Protein AF-A0A922WX02-F1 (afdb_monomer_lite)

pLDDT: mean 96.06, std 3.64, range [66.0, 98.62]

Radius of gyration: 15.16 Å; chains: 1; bounding box: 42×39×29 Å

Structure (mmCIF, N/CA/C/O backbone):
data_AF-A0A922WX02-F1
#
_entry.id   AF-A0A922WX02-F1
#
loop_
_atom_site.group_PDB
_atom_site.id
_atom_site.type_symbol
_atom_site.label_atom_id
_atom_site.label_alt_id
_atom_site.label_comp_id
_atom_site.label_asym_id
_atom_site.label_entity_id
_atom_site.label_seq_id
_atom_site.pdbx_PDB_ins_code
_atom_site.Cartn_x
_atom_site.Cartn_y
_atom_site.Cartn_z
_atom_site.occupancy
_atom_site.B_iso_or_equiv
_atom_site.auth_seq_id
_atom_site.auth_comp_id
_atom_site.auth_asym_id
_atom_site.auth_atom_id
_atom_site.pdbx_PDB_model_num
ATOM 1 N N . ILE A 1 1 ? 2.368 5.336 -1.783 1.00 96.56 1 ILE A N 1
ATO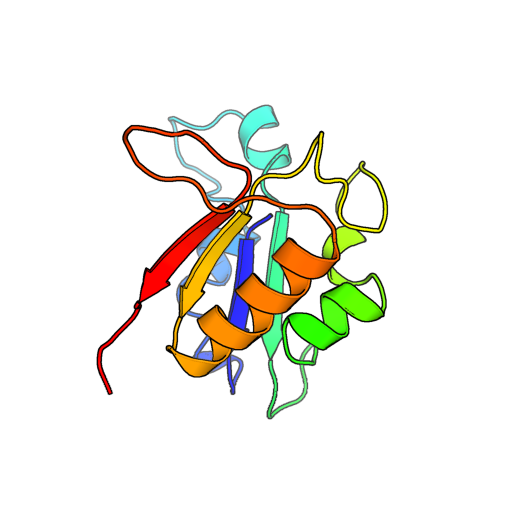M 2 C CA . ILE A 1 1 ? 0.972 4.934 -1.476 1.00 96.56 1 ILE A CA 1
ATOM 3 C C . ILE A 1 1 ? 1.025 3.920 -0.340 1.00 96.56 1 ILE A C 1
ATOM 5 O O . ILE A 1 1 ? 1.851 3.021 -0.411 1.00 96.56 1 ILE A O 1
ATOM 9 N N . VAL A 1 2 ? 0.198 4.067 0.696 1.00 97.81 2 VAL A N 1
ATOM 10 C CA . VAL A 1 2 ? 0.052 3.099 1.794 1.00 97.81 2 VAL A CA 1
ATOM 11 C C . VAL A 1 2 ? -1.326 2.466 1.685 1.00 97.81 2 VAL A C 1
ATOM 13 O O . VAL A 1 2 ? -2.330 3.170 1.768 1.00 97.81 2 VAL A O 1
ATOM 16 N N . VAL A 1 3 ? -1.377 1.151 1.499 1.00 98.19 3 VAL A N 1
ATOM 17 C CA . VAL A 1 3 ? -2.626 0.403 1.332 1.00 98.19 3 VAL A CA 1
ATOM 18 C C . VAL A 1 3 ? -2.818 -0.478 2.554 1.00 98.19 3 VAL A C 1
ATOM 20 O O . VAL A 1 3 ? -1.981 -1.331 2.835 1.00 98.19 3 VAL A O 1
ATOM 23 N N . HIS A 1 4 ? -3.910 -0.275 3.285 1.00 98.44 4 HIS A N 1
ATOM 24 C CA . HIS A 1 4 ? -4.181 -0.990 4.531 1.00 98.44 4 HIS A CA 1
ATOM 25 C C . HIS A 1 4 ? -5.513 -1.730 4.414 1.00 98.44 4 HIS A C 1
ATOM 27 O O . HIS A 1 4 ? -6.580 -1.121 4.469 1.00 98.44 4 HIS A O 1
ATOM 33 N N . SER A 1 5 ? -5.439 -3.044 4.188 1.00 98.31 5 SER A N 1
ATOM 34 C CA . SER A 1 5 ? -6.608 -3.904 3.986 1.00 98.31 5 SER A CA 1
ATOM 35 C C . SER A 1 5 ? -6.909 -4.729 5.228 1.00 98.31 5 SER A C 1
AT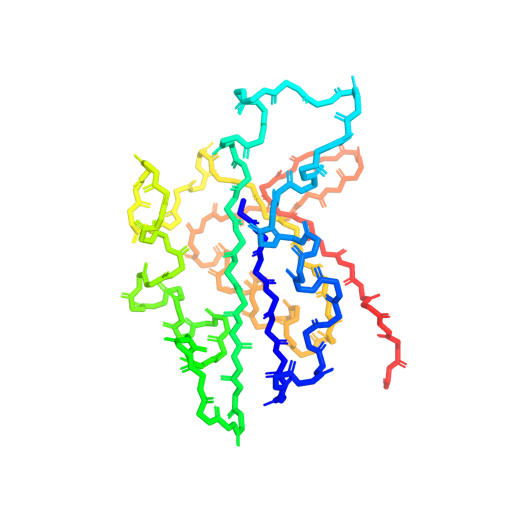OM 37 O O . SER A 1 5 ? -6.097 -5.555 5.639 1.00 98.31 5 SER A O 1
ATOM 39 N N . VAL A 1 6 ? -8.095 -4.522 5.796 1.00 98.56 6 VAL A N 1
ATOM 40 C CA . VAL A 1 6 ? -8.551 -5.185 7.024 1.00 98.56 6 VAL A CA 1
ATOM 41 C C . VAL A 1 6 ? -9.950 -5.785 6.852 1.00 98.56 6 VAL A C 1
ATOM 43 O O . VAL A 1 6 ? -10.584 -5.677 5.793 1.00 98.56 6 VAL A O 1
ATOM 46 N N . ARG A 1 7 ? -10.446 -6.491 7.869 1.00 98.44 7 ARG A N 1
ATOM 47 C CA . ARG A 1 7 ? -11.794 -7.072 7.848 1.00 98.44 7 ARG A CA 1
ATOM 48 C C . ARG A 1 7 ? -12.833 -6.036 8.225 1.00 98.44 7 ARG A C 1
ATOM 50 O O . ARG A 1 7 ? -13.810 -5.920 7.491 1.00 98.44 7 ARG A O 1
ATOM 57 N N . ASN A 1 8 ? -12.583 -5.287 9.294 1.00 98.44 8 ASN A N 1
ATOM 58 C CA . ASN A 1 8 ? -13.506 -4.314 9.870 1.00 98.44 8 ASN A CA 1
ATOM 59 C C . ASN A 1 8 ? -12.816 -2.946 10.048 1.00 98.44 8 ASN A C 1
ATOM 61 O O . ASN A 1 8 ? -11.614 -2.865 10.268 1.00 98.44 8 ASN A O 1
ATOM 65 N N . VAL A 1 9 ? -13.573 -1.859 9.985 1.00 98.31 9 VAL A N 1
ATOM 66 C CA . VAL A 1 9 ? -13.173 -0.460 10.181 1.00 98.31 9 VAL A CA 1
ATOM 67 C C . VAL A 1 9 ? -12.421 -0.261 11.495 1.00 98.31 9 VAL A C 1
ATOM 69 O O . VAL A 1 9 ? -11.454 0.496 11.516 1.00 98.31 9 VAL A O 1
ATOM 72 N N . ASN A 1 10 ? -12.810 -0.942 12.578 1.00 98.00 10 ASN A N 1
ATOM 73 C CA . ASN A 1 10 ? -12.121 -0.824 13.870 1.00 98.00 10 ASN A CA 1
ATOM 74 C C . ASN A 1 10 ? -10.704 -1.435 13.879 1.00 98.00 10 ASN A C 1
ATOM 76 O O . ASN A 1 10 ? -9.935 -1.158 14.794 1.00 98.00 10 ASN A O 1
ATOM 80 N N . GLU A 1 11 ? -10.342 -2.227 12.868 1.00 98.50 11 GLU A N 1
ATOM 81 C CA . GLU A 1 11 ? -8.996 -2.783 12.685 1.00 98.50 11 GLU A CA 1
ATOM 82 C C . GLU A 1 11 ? -8.078 -1.834 11.899 1.00 98.50 11 GLU A C 1
ATOM 84 O O . GLU A 1 11 ? -6.883 -2.101 11.784 1.00 98.50 11 GLU A O 1
ATOM 89 N N . LEU A 1 12 ? -8.596 -0.710 11.382 1.00 98.38 12 LEU A N 1
ATOM 90 C CA . LEU A 1 12 ? -7.792 0.346 10.760 1.00 98.38 12 LEU A CA 1
ATOM 91 C C . LEU A 1 12 ? -7.016 1.132 11.832 1.00 98.38 12 LEU A C 1
ATOM 93 O O . LEU A 1 12 ? -7.233 2.326 12.044 1.00 98.38 12 LEU A O 1
ATOM 97 N N . ALA A 1 13 ? -6.099 0.457 12.521 1.00 98.25 13 ALA A N 1
ATOM 98 C CA . ALA A 1 13 ? -5.191 1.083 13.468 1.00 98.25 13 ALA A CA 1
ATOM 99 C C . ALA A 1 13 ? -4.441 2.247 12.799 1.00 98.25 13 ALA A C 1
ATOM 101 O O . ALA A 1 13 ? -4.080 2.175 11.622 1.00 98.25 13 ALA A O 1
ATOM 102 N N . TYR A 1 14 ? -4.232 3.326 13.559 1.00 98.00 14 TYR A N 1
ATOM 103 C CA . TYR A 1 14 ? -3.591 4.565 13.098 1.00 98.00 14 TYR A CA 1
ATOM 104 C C . TYR A 1 14 ? -4.319 5.295 11.960 1.00 98.00 14 TYR A C 1
ATOM 106 O O . TYR A 1 14 ? -3.740 6.185 11.343 1.00 98.00 14 TYR A O 1
ATOM 114 N N . ARG A 1 15 ? -5.589 4.972 11.679 1.00 97.31 15 ARG A N 1
ATOM 115 C CA . ARG A 1 15 ? -6.339 5.602 10.584 1.00 97.31 15 ARG A CA 1
ATOM 116 C C . ARG A 1 15 ? -6.310 7.125 10.630 1.00 97.31 15 ARG A C 1
ATOM 118 O O . ARG A 1 15 ? -5.994 7.721 9.612 1.00 97.31 15 ARG A O 1
ATOM 125 N N . GLU A 1 16 ? -6.624 7.734 11.771 1.00 96.69 16 GLU A N 1
ATOM 126 C CA . GLU A 1 16 ? -6.665 9.198 11.902 1.00 96.69 16 GLU A CA 1
ATOM 127 C C . GLU A 1 16 ? -5.298 9.826 11.606 1.00 96.69 16 GLU A C 1
ATOM 129 O O . GLU A 1 16 ? -5.210 10.772 10.832 1.00 96.69 16 GLU A O 1
ATOM 134 N N . LEU A 1 17 ? -4.226 9.226 12.132 1.00 96.38 17 LEU A N 1
ATOM 135 C CA . LEU A 1 17 ? -2.842 9.648 11.907 1.00 96.38 17 LEU A CA 1
ATOM 136 C C . LEU A 1 17 ? -2.428 9.558 10.425 1.00 96.38 17 LEU A C 1
ATOM 138 O O . LEU A 1 17 ? -1.745 10.437 9.902 1.00 96.38 17 LEU A O 1
ATOM 142 N N . LEU A 1 18 ? -2.818 8.478 9.743 1.00 97.00 18 LEU A N 1
ATOM 143 C CA . LEU A 1 18 ? -2.480 8.252 8.336 1.00 97.00 18 LEU A CA 1
ATOM 144 C C . LEU A 1 18 ? -3.351 9.101 7.397 1.00 97.00 18 LEU A C 1
ATOM 146 O O . LEU A 1 18 ? -2.858 9.580 6.377 1.00 97.00 18 LEU A O 1
ATOM 150 N N . GLU A 1 19 ? -4.628 9.309 7.733 1.00 96.38 19 GLU A N 1
ATOM 151 C CA . GLU A 1 19 ? -5.542 10.188 6.990 1.00 96.38 19 GLU A CA 1
ATOM 152 C C . GLU A 1 19 ? -5.144 11.664 7.133 1.00 96.38 19 GLU A C 1
ATOM 154 O O . GLU A 1 19 ? -5.207 12.387 6.139 1.00 96.38 19 GLU A O 1
ATOM 159 N N . SER A 1 20 ? -4.657 12.092 8.306 1.00 95.38 20 SER A N 1
ATOM 160 C CA . SER A 1 20 ? -4.101 13.441 8.505 1.00 95.38 20 SER A CA 1
ATOM 161 C C . SER A 1 20 ? -2.721 13.627 7.872 1.00 95.38 20 SER A C 1
ATOM 163 O O . SER A 1 20 ? -2.203 14.738 7.838 1.00 95.38 20 SER A O 1
ATOM 165 N N . LYS A 1 21 ? -2.102 12.554 7.359 1.00 94.94 21 LYS A N 1
ATOM 166 C CA . LYS A 1 21 ? -0.747 12.584 6.787 1.00 94.94 21 LYS A CA 1
ATOM 167 C C . LYS A 1 21 ? 0.270 13.139 7.791 1.00 94.94 21 LYS A C 1
ATOM 169 O O . LYS A 1 21 ? 1.102 13.987 7.453 1.00 94.94 21 LYS A O 1
ATOM 174 N N . LEU A 1 22 ? 0.182 12.640 9.029 1.00 92.94 22 LEU A N 1
ATOM 175 C CA . LEU A 1 22 ? 1.060 12.990 10.151 1.00 92.94 22 LEU A CA 1
ATOM 176 C C . LEU A 1 22 ? 0.996 14.475 10.548 1.00 92.94 22 LEU A C 1
ATOM 178 O O . LEU A 1 22 ? 1.991 15.006 11.045 1.00 92.94 22 LEU A O 1
ATOM 182 N N . GLU A 1 23 ? -0.111 15.169 10.254 1.00 92.69 23 GLU A N 1
ATOM 183 C CA . GLU A 1 23 ? -0.278 16.611 10.495 1.00 92.69 23 GLU A CA 1
ATOM 184 C C . GLU A 1 23 ? 0.257 17.036 11.873 1.00 92.69 23 GLU A C 1
ATOM 186 O O . GLU A 1 23 ? 0.011 16.377 12.883 1.00 92.69 23 GLU A O 1
ATOM 191 N N . GLY A 1 24 ? 1.018 18.133 11.904 1.00 89.81 24 GLY A N 1
ATOM 192 C CA . GLY A 1 24 ? 1.638 18.653 13.124 1.00 89.81 24 GLY A CA 1
ATOM 193 C C . GLY A 1 24 ? 3.036 18.106 13.436 1.00 89.81 24 GLY A C 1
ATOM 194 O O . GLY A 1 24 ? 3.671 18.613 14.357 1.00 89.81 24 GLY A O 1
ATOM 195 N N . ASP A 1 25 ? 3.553 17.132 12.677 1.00 93.75 25 ASP A N 1
ATOM 196 C CA . ASP A 1 25 ? 4.957 16.704 12.803 1.00 93.75 25 ASP A CA 1
ATOM 197 C C . ASP A 1 25 ? 5.931 17.832 12.375 1.00 93.75 25 ASP A C 1
ATOM 199 O O . ASP A 1 25 ? 5.937 18.208 11.201 1.00 93.75 25 ASP A O 1
ATOM 203 N N . PRO A 1 26 ? 6.772 18.378 13.275 1.00 94.81 26 PRO A N 1
ATOM 204 C CA . PRO A 1 26 ? 7.659 19.499 12.958 1.00 94.81 26 PRO A CA 1
ATOM 205 C C . PRO A 1 26 ? 8.795 19.146 11.984 1.00 94.81 26 PRO A C 1
ATOM 207 O O . PRO A 1 26 ? 9.493 20.049 11.528 1.00 94.81 26 PRO A O 1
ATOM 210 N N . LEU A 1 27 ? 9.009 17.862 11.684 1.00 95.12 27 LEU A N 1
ATOM 211 C CA . LEU A 1 27 ? 10.036 17.393 10.753 1.00 95.12 27 LEU A CA 1
ATOM 212 C C . LEU A 1 27 ? 9.514 17.219 9.320 1.00 95.12 27 LEU A C 1
ATOM 214 O O . LEU A 1 27 ? 10.308 16.928 8.429 1.00 95.12 27 LEU A O 1
ATOM 218 N N . LEU A 1 28 ? 8.203 17.364 9.096 1.00 94.69 28 LEU A N 1
ATOM 219 C CA . LEU A 1 28 ? 7.571 17.143 7.796 1.00 94.69 28 LEU A CA 1
ATOM 220 C C . LEU A 1 28 ? 6.998 18.434 7.217 1.00 94.69 28 LEU A C 1
ATOM 222 O O . LEU A 1 28 ? 6.053 19.013 7.764 1.00 94.69 28 LEU A O 1
ATOM 226 N N . GLU A 1 29 ? 7.529 18.817 6.060 1.00 94.06 29 GLU A N 1
ATOM 227 C CA . GLU A 1 29 ? 7.027 19.924 5.251 1.00 94.06 29 GLU A CA 1
ATOM 228 C C . GLU A 1 29 ? 5.744 19.531 4.497 1.00 94.06 29 GLU A C 1
ATOM 230 O O . GLU A 1 29 ? 5.488 18.356 4.212 1.00 94.06 29 GLU A O 1
ATOM 235 N N . ASP A 1 30 ? 4.929 20.523 4.130 1.00 91.12 30 ASP A N 1
ATOM 236 C CA . ASP A 1 30 ? 3.641 20.302 3.452 1.00 91.12 30 ASP A CA 1
ATOM 237 C C . ASP A 1 30 ? 3.790 19.544 2.124 1.00 91.12 30 ASP A C 1
ATOM 239 O O . ASP A 1 30 ? 2.950 18.708 1.773 1.00 91.12 30 ASP A O 1
ATOM 243 N N . GLU A 1 31 ? 4.884 19.784 1.399 1.00 90.69 31 GLU A N 1
ATOM 244 C CA . GLU A 1 31 ? 5.182 19.087 0.148 1.00 90.69 31 GLU A CA 1
ATOM 245 C C . GLU A 1 31 ? 5.452 17.594 0.363 1.00 90.69 31 GLU A C 1
ATOM 247 O O . GLU A 1 31 ? 5.023 16.765 -0.445 1.00 90.69 31 GLU A O 1
ATOM 252 N N . ASP A 1 32 ? 6.112 17.224 1.462 1.00 92.31 32 ASP A N 1
ATOM 253 C CA . ASP A 1 32 ? 6.364 15.825 1.808 1.00 92.31 32 ASP A CA 1
ATOM 254 C C . ASP A 1 32 ? 5.080 15.117 2.228 1.00 92.31 32 ASP A C 1
ATOM 256 O O . ASP A 1 32 ? 4.804 13.999 1.780 1.00 92.31 32 ASP A O 1
ATOM 260 N N . ARG A 1 33 ? 4.226 15.802 2.994 1.00 92.31 33 ARG A N 1
ATOM 261 C CA . ARG A 1 33 ? 2.888 15.299 3.338 1.00 92.31 33 ARG A CA 1
ATOM 262 C C . ARG A 1 33 ? 2.063 15.045 2.088 1.00 92.31 33 ARG A C 1
ATOM 264 O O . ARG A 1 33 ? 1.413 14.006 1.973 1.00 92.31 33 ARG A O 1
ATOM 271 N N . ALA A 1 34 ? 2.114 15.951 1.113 1.00 90.75 34 ALA A N 1
ATOM 272 C CA . ALA A 1 34 ? 1.358 15.825 -0.127 1.00 90.75 34 ALA A CA 1
ATOM 273 C C . ALA A 1 34 ? 1.716 14.559 -0.932 1.00 90.75 34 ALA A C 1
ATOM 275 O O . ALA A 1 34 ? 0.852 14.044 -1.647 1.00 90.75 34 ALA A O 1
ATOM 276 N N . LYS A 1 35 ? 2.935 14.015 -0.781 1.00 92.94 35 LYS A N 1
ATOM 277 C CA . LYS A 1 35 ? 3.380 12.766 -1.434 1.00 92.94 35 LYS A CA 1
ATOM 278 C C . LYS A 1 35 ? 2.713 11.518 -0.844 1.00 92.94 35 LYS A C 1
ATOM 280 O O . LYS A 1 35 ? 2.596 10.499 -1.530 1.00 92.94 35 LYS A O 1
ATOM 285 N N . MET A 1 36 ? 2.264 11.569 0.412 1.00 95.31 36 MET A N 1
ATOM 286 C CA . MET A 1 36 ? 1.601 10.437 1.051 1.00 95.31 36 MET A CA 1
ATOM 287 C C . MET A 1 36 ? 0.145 10.317 0.583 1.00 95.31 36 MET A C 1
ATOM 289 O O . MET A 1 36 ? -0.661 11.245 0.690 1.00 95.31 36 MET A O 1
ATOM 293 N N . ILE A 1 37 ? -0.199 9.125 0.100 1.00 96.94 37 ILE A N 1
ATOM 294 C CA . ILE A 1 37 ? -1.559 8.707 -0.252 1.00 96.94 37 ILE A CA 1
ATOM 295 C C . ILE A 1 37 ? -1.882 7.493 0.608 1.00 96.94 37 ILE A C 1
ATOM 297 O O . ILE A 1 37 ? -1.158 6.497 0.537 1.00 96.94 37 ILE A O 1
ATOM 301 N N . TYR A 1 38 ? -2.952 7.572 1.396 1.00 98.06 38 TYR A N 1
ATOM 302 C CA . TYR A 1 38 ? -3.430 6.479 2.235 1.00 98.06 38 TYR A CA 1
ATOM 303 C C . TYR A 1 38 ? -4.730 5.895 1.669 1.00 98.06 38 TYR A C 1
ATOM 305 O O . TYR A 1 38 ? -5.708 6.613 1.451 1.00 98.06 38 TYR A O 1
ATOM 313 N N . VAL A 1 39 ? -4.731 4.583 1.437 1.00 98.31 39 VAL A N 1
ATOM 314 C CA . VAL A 1 39 ? -5.854 3.812 0.894 1.00 98.31 39 VAL A CA 1
ATOM 315 C C . VAL A 1 39 ? -6.265 2.751 1.925 1.00 98.31 39 VAL A C 1
ATOM 317 O O . VAL A 1 39 ? -5.805 1.606 1.861 1.00 98.31 39 VAL A O 1
ATOM 320 N N . PRO A 1 40 ? -7.106 3.106 2.913 1.00 98.31 40 PRO A N 1
ATOM 321 C CA . PRO A 1 40 ? -7.722 2.118 3.787 1.00 98.31 40 PRO A CA 1
ATOM 322 C C . PRO A 1 40 ? -8.792 1.351 3.009 1.00 98.31 40 PRO A C 1
ATOM 324 O O . PRO A 1 40 ? -9.593 1.964 2.308 1.00 98.31 40 PRO A O 1
ATOM 327 N N . THR A 1 41 ? -8.849 0.030 3.152 1.00 98.56 41 THR A N 1
ATOM 328 C CA . THR A 1 41 ? -9.910 -0.791 2.556 1.00 98.56 41 THR A CA 1
ATOM 329 C C . THR A 1 41 ? -10.400 -1.860 3.524 1.00 98.56 41 THR A C 1
ATOM 331 O O . THR A 1 41 ? -9.625 -2.465 4.266 1.00 98.56 41 THR A O 1
ATOM 334 N N . VAL A 1 42 ? -11.709 -2.089 3.520 1.00 98.62 42 VAL A N 1
ATOM 335 C CA . VAL A 1 42 ? -12.401 -2.983 4.455 1.00 98.62 42 VAL A CA 1
ATOM 336 C C . VAL A 1 42 ? -13.111 -4.081 3.667 1.00 98.62 42 VAL A C 1
ATOM 338 O O . VAL A 1 42 ? -13.591 -3.854 2.557 1.00 98.62 42 VAL A O 1
ATOM 341 N 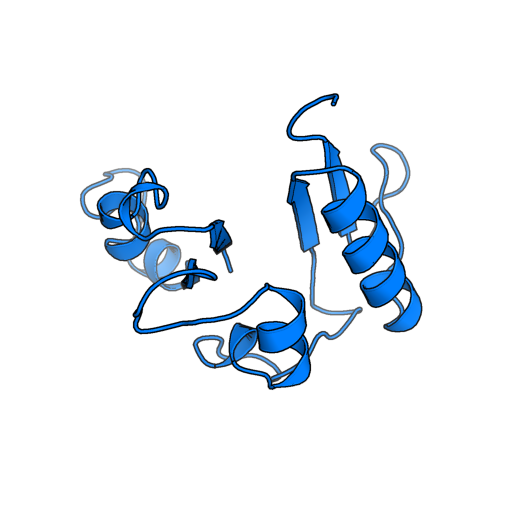N . THR A 1 43 ? -13.142 -5.303 4.203 1.00 98.31 43 THR A N 1
ATOM 342 C CA . THR A 1 43 ? -13.634 -6.478 3.458 1.00 98.31 43 THR A CA 1
ATOM 343 C C . THR A 1 43 ? -14.921 -7.097 3.998 1.00 98.31 43 THR A C 1
ATOM 345 O O . THR A 1 43 ? -15.493 -7.936 3.305 1.00 98.31 43 THR A O 1
ATOM 348 N N . ARG A 1 44 ? -15.380 -6.737 5.206 1.00 98.00 44 ARG A N 1
ATOM 349 C CA . ARG A 1 44 ? -16.537 -7.386 5.858 1.00 98.00 44 ARG A CA 1
ATOM 350 C C . ARG A 1 44 ? -17.629 -6.444 6.361 1.00 98.00 44 ARG A C 1
ATOM 352 O O . ARG A 1 44 ? -18.629 -6.938 6.872 1.00 98.00 44 ARG A O 1
ATOM 359 N N . GLU A 1 45 ? -17.489 -5.134 6.186 1.00 97.06 45 GLU A N 1
ATOM 360 C CA . GLU A 1 45 ? -18.536 -4.173 6.542 1.00 97.06 45 GLU A CA 1
ATOM 361 C C . GLU A 1 45 ? -18.537 -2.937 5.629 1.00 97.06 45 GLU A C 1
ATOM 363 O O . GLU A 1 45 ? -17.545 -2.692 4.929 1.00 97.06 45 GLU A O 1
ATOM 368 N N . PRO A 1 46 ? -19.637 -2.157 5.610 1.00 98.06 46 PRO A N 1
ATOM 369 C CA . PRO A 1 46 ? -19.728 -0.958 4.795 1.00 98.06 46 PRO A CA 1
ATOM 370 C C . PRO A 1 46 ? -18.629 0.059 5.121 1.00 98.06 46 PRO A C 1
ATOM 372 O O . PRO A 1 46 ? -18.532 0.580 6.229 1.00 98.06 46 PRO A O 1
ATOM 375 N N . PHE A 1 47 ? -17.828 0.386 4.114 1.00 98.06 47 PHE A N 1
ATOM 376 C CA . PHE A 1 47 ? -16.799 1.418 4.169 1.00 98.06 47 PHE A CA 1
ATOM 377 C C . PHE A 1 47 ? -16.670 2.126 2.816 1.00 98.06 47 PHE A C 1
ATOM 379 O O . PHE A 1 47 ? -17.082 1.581 1.789 1.00 98.06 47 PHE A O 1
ATOM 386 N N . ARG A 1 48 ? -16.096 3.339 2.803 1.00 96.31 48 ARG A N 1
ATOM 387 C CA . ARG A 1 48 ? -15.931 4.149 1.577 1.00 96.31 48 ARG A CA 1
ATOM 388 C C . ARG A 1 48 ? -15.121 3.436 0.489 1.00 96.31 48 ARG A C 1
ATOM 390 O O . ARG A 1 48 ? -15.401 3.606 -0.691 1.00 96.31 48 ARG A O 1
ATOM 397 N N . THR A 1 49 ? -14.174 2.599 0.902 1.00 97.69 49 THR A N 1
ATOM 398 C CA . THR A 1 49 ? -13.373 1.751 0.019 1.00 97.69 49 THR A CA 1
ATOM 399 C C . THR A 1 49 ? -13.509 0.309 0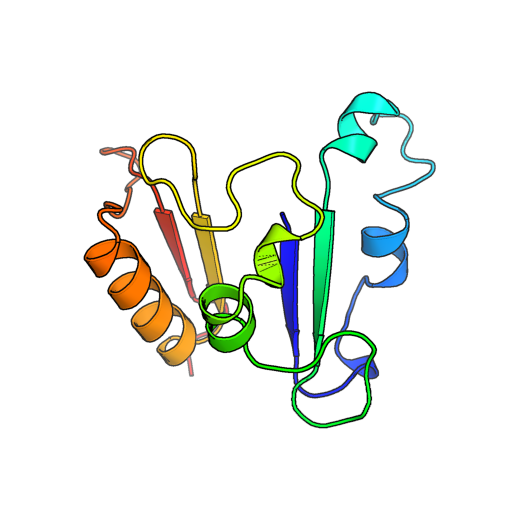.484 1.00 97.69 49 THR A C 1
ATOM 401 O O . THR A 1 49 ? -13.161 -0.022 1.616 1.00 97.69 49 THR A O 1
ATOM 404 N N . GLN A 1 50 ? -14.043 -0.555 -0.373 1.00 97.94 50 GLN A N 1
ATOM 405 C CA . GLN A 1 50 ? -14.284 -1.957 -0.040 1.00 97.94 50 GLN A CA 1
ATOM 406 C C . GLN A 1 50 ? -13.614 -2.894 -1.034 1.00 97.94 50 GLN A C 1
ATOM 408 O O . GLN A 1 50 ? -13.647 -2.662 -2.247 1.00 97.94 50 GLN A O 1
ATOM 413 N N . GLY A 1 51 ? -13.061 -3.982 -0.497 1.00 97.38 51 GLY A N 1
ATOM 414 C CA . GLY A 1 51 ? -12.405 -5.037 -1.262 1.00 97.38 51 GLY A CA 1
ATOM 415 C C . GLY A 1 51 ? -11.004 -5.376 -0.758 1.00 97.38 51 GLY A C 1
ATOM 416 O O . GLY A 1 51 ? -10.409 -4.675 0.064 1.00 97.38 51 GLY A O 1
ATOM 417 N N . ARG A 1 52 ? -10.472 -6.496 -1.254 1.00 97.88 52 ARG A N 1
ATOM 418 C CA . ARG A 1 52 ? -9.060 -6.860 -1.070 1.00 97.88 52 ARG A CA 1
ATOM 419 C C . ARG A 1 52 ? -8.187 -6.025 -2.000 1.00 97.88 52 ARG A C 1
ATOM 421 O O . ARG A 1 52 ? -8.657 -5.596 -3.047 1.00 97.88 52 ARG A O 1
ATOM 428 N N . ILE A 1 53 ? -6.907 -5.890 -1.659 1.00 97.94 53 ILE A N 1
ATOM 429 C CA . ILE A 1 53 ? -5.920 -5.118 -2.434 1.00 97.94 53 ILE A CA 1
ATOM 430 C C . ILE A 1 53 ? -5.933 -5.508 -3.919 1.00 97.94 53 ILE A C 1
ATOM 432 O O . ILE A 1 53 ? -5.924 -4.623 -4.763 1.00 97.94 53 ILE A O 1
ATOM 436 N N . GLN A 1 54 ? -6.057 -6.801 -4.243 1.00 95.81 54 GLN A N 1
ATOM 437 C CA . GLN A 1 54 ? -6.099 -7.255 -5.637 1.00 95.81 54 GLN A CA 1
ATOM 438 C C . GLN A 1 54 ? -7.258 -6.642 -6.430 1.00 95.81 54 GLN A C 1
ATOM 440 O O . GLN A 1 54 ? -7.048 -6.170 -7.538 1.00 95.81 54 GLN A O 1
ATOM 445 N N . ALA A 1 55 ? -8.456 -6.570 -5.843 1.00 96.69 55 ALA A N 1
ATOM 446 C CA . ALA A 1 55 ? -9.608 -5.979 -6.519 1.00 96.69 55 ALA A CA 1
ATOM 447 C C . ALA A 1 55 ? -9.364 -4.496 -6.836 1.00 96.69 55 ALA A C 1
ATOM 449 O O . ALA A 1 55 ? -9.667 -4.058 -7.935 1.00 96.69 55 ALA A O 1
ATOM 450 N N . LEU A 1 56 ? -8.755 -3.761 -5.898 1.00 97.81 56 LEU A N 1
ATOM 451 C CA . LEU A 1 56 ? -8.406 -2.347 -6.075 1.00 97.81 56 LEU A CA 1
A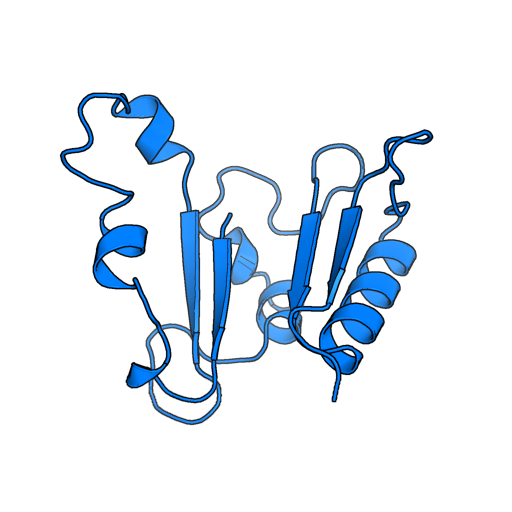TOM 452 C C . LEU A 1 56 ? -7.311 -2.143 -7.137 1.00 97.81 56 LEU A C 1
ATOM 454 O O . LEU A 1 56 ? -7.276 -1.102 -7.786 1.00 97.81 56 LEU A O 1
ATOM 458 N N . ILE A 1 57 ? -6.389 -3.100 -7.286 1.00 97.19 57 ILE A N 1
ATOM 459 C CA . ILE A 1 57 ? -5.388 -3.086 -8.362 1.00 97.19 57 ILE A CA 1
ATOM 460 C C . ILE A 1 57 ? -6.080 -3.316 -9.707 1.00 97.19 57 ILE A C 1
ATOM 462 O O . ILE A 1 57 ? -5.835 -2.573 -10.654 1.00 97.19 57 ILE A O 1
ATOM 466 N N . ASP A 1 58 ? -6.933 -4.338 -9.785 1.00 94.56 58 ASP A N 1
ATOM 467 C CA . ASP A 1 58 ? -7.559 -4.784 -11.030 1.00 94.56 58 ASP A CA 1
ATOM 468 C C . ASP A 1 58 ? -8.566 -3.763 -11.580 1.00 94.56 58 ASP A C 1
ATOM 470 O O . ASP A 1 58 ? -8.646 -3.579 -12.793 1.00 94.56 58 ASP A O 1
ATOM 474 N N . ASP A 1 59 ? -9.310 -3.080 -10.704 1.00 94.38 59 ASP A N 1
ATOM 475 C CA . ASP A 1 59 ? -10.266 -2.032 -11.086 1.00 94.38 59 ASP A CA 1
ATOM 476 C C . ASP A 1 59 ? -9.671 -0.612 -11.101 1.00 94.38 59 ASP A C 1
ATOM 478 O O . ASP A 1 59 ? -10.365 0.346 -11.440 1.00 94.38 59 ASP A O 1
ATOM 482 N N . GLY A 1 60 ? -8.384 -0.471 -10.773 1.00 95.25 60 GLY A N 1
ATOM 483 C CA . GLY A 1 60 ? -7.651 0.794 -10.808 1.00 95.25 60 GLY A CA 1
ATOM 484 C C . GLY A 1 60 ? -7.866 1.709 -9.598 1.00 95.25 60 GLY A C 1
ATOM 485 O O . GLY A 1 60 ? -7.117 2.677 -9.447 1.00 95.25 60 GLY A O 1
ATOM 486 N N . ARG A 1 61 ? -8.800 1.398 -8.683 1.00 96.44 61 ARG A N 1
ATOM 487 C CA . ARG A 1 61 ? -9.096 2.240 -7.505 1.00 96.44 61 ARG A CA 1
ATOM 488 C C . ARG A 1 61 ? -7.903 2.449 -6.580 1.00 96.44 61 ARG A C 1
ATOM 490 O O . ARG A 1 61 ? -7.863 3.424 -5.831 1.00 96.44 61 ARG A O 1
ATOM 497 N N . LEU A 1 62 ? -6.907 1.562 -6.627 1.00 97.56 62 LEU A N 1
ATOM 498 C CA . LEU A 1 62 ? -5.660 1.743 -5.885 1.00 97.56 62 LEU A CA 1
ATOM 499 C C . LEU A 1 62 ? -4.919 3.031 -6.280 1.00 97.56 62 LEU A C 1
ATOM 501 O O . LEU A 1 62 ? -4.270 3.654 -5.437 1.00 97.56 62 LEU A O 1
ATOM 505 N N . PHE A 1 63 ? -5.008 3.415 -7.554 1.00 96.75 63 PHE A N 1
ATOM 506 C CA . PHE A 1 63 ? -4.183 4.450 -8.175 1.00 96.75 63 PHE A CA 1
ATOM 507 C C . PHE A 1 63 ? -4.912 5.788 -8.356 1.00 96.75 63 PHE A C 1
ATOM 509 O O . PHE A 1 63 ? -4.261 6.774 -8.704 1.00 96.75 63 PHE A O 1
ATOM 516 N N . GLU A 1 64 ? -6.217 5.858 -8.072 1.00 95.69 64 GLU A N 1
ATOM 517 C CA . GLU A 1 64 ? -7.080 7.024 -8.346 1.00 95.69 64 GLU A CA 1
ATOM 518 C C . GLU A 1 64 ? -6.557 8.339 -7.760 1.00 95.69 64 GLU A C 1
ATOM 520 O O . GLU A 1 64 ? -6.661 9.395 -8.375 1.00 95.69 64 GLU A O 1
ATOM 525 N N . GLN A 1 65 ? -5.984 8.283 -6.557 1.00 93.62 65 GLN A N 1
ATOM 526 C CA . GLN A 1 65 ? -5.444 9.465 -5.877 1.00 93.62 65 GLN A CA 1
ATOM 527 C C . GLN A 1 65 ? -4.018 9.816 -6.327 1.00 93.62 65 GLN A C 1
ATOM 529 O O . GLN A 1 65 ? -3.486 10.859 -5.944 1.00 93.62 65 GLN A O 1
ATOM 534 N N . SER A 1 66 ? -3.366 8.936 -7.088 1.00 93.19 66 SER A N 1
ATOM 535 C CA . SER A 1 66 ? -2.016 9.161 -7.589 1.00 93.19 66 SER A CA 1
ATOM 536 C C . SER A 1 66 ? -2.043 10.031 -8.845 1.00 93.19 66 SER A C 1
ATOM 538 O O . SER A 1 66 ? -2.957 9.956 -9.660 1.00 93.19 66 SER A O 1
ATOM 540 N N . LYS A 1 67 ? -1.002 10.850 -9.024 1.00 91.06 67 LYS A N 1
ATOM 541 C CA . LYS A 1 67 ? -0.799 11.633 -10.255 1.00 91.06 67 LYS A CA 1
ATOM 542 C C . LYS A 1 67 ? -0.210 10.795 -11.402 1.00 91.06 67 LYS A C 1
ATOM 544 O O . LYS A 1 67 ? 0.029 11.337 -12.476 1.00 91.06 67 LYS A O 1
ATOM 549 N N . GLY A 1 68 ? 0.092 9.521 -11.146 1.00 90.31 68 GLY A N 1
ATOM 550 C CA . GLY A 1 68 ? 0.765 8.622 -12.074 1.00 90.31 68 GLY A CA 1
ATOM 551 C C . GLY A 1 68 ? -0.200 7.784 -12.918 1.00 90.31 68 GLY A C 1
ATOM 552 O O . GLY A 1 68 ? -1.418 8.010 -12.912 1.00 90.31 68 GLY A O 1
ATOM 553 N N . PRO A 1 69 ? 0.344 6.803 -13.655 1.00 93.88 69 PRO A N 1
ATOM 554 C CA . PRO A 1 69 ? -0.446 5.823 -14.385 1.00 93.88 69 PRO A CA 1
ATOM 555 C C . PRO A 1 69 ? -1.458 5.112 -13.477 1.00 93.88 69 PRO A C 1
ATOM 557 O O . PRO A 1 69 ? -1.165 4.765 -12.338 1.00 93.88 69 PRO A O 1
ATOM 560 N N . GLN A 1 70 ? -2.653 4.831 -14.002 1.00 94.44 70 GLN A N 1
ATOM 561 C CA . GLN A 1 70 ? -3.710 4.103 -13.281 1.00 94.44 70 GLN A CA 1
ATOM 562 C C . GLN A 1 70 ? -3.483 2.578 -13.300 1.00 94.44 70 GLN A C 1
ATOM 564 O O . GLN A 1 70 ? -4.407 1.789 -13.481 1.00 94.44 70 GLN A O 1
ATOM 569 N N . ARG A 1 71 ? -2.214 2.170 -13.225 1.00 95.62 71 ARG A N 1
ATOM 570 C CA . ARG A 1 71 ? -1.728 0.790 -13.267 1.00 95.62 71 ARG A CA 1
ATOM 571 C C . ARG A 1 71 ? -0.274 0.767 -12.817 1.00 95.62 71 ARG A C 1
ATOM 573 O O . ARG A 1 71 ? 0.418 1.770 -12.946 1.00 95.62 71 ARG A O 1
ATOM 580 N N . PHE A 1 72 ? 0.204 -0.410 -12.434 1.00 97.38 72 PHE A N 1
ATOM 581 C CA . PHE A 1 72 ? 1.627 -0.618 -12.207 1.00 97.38 72 PHE A CA 1
ATOM 582 C C . PHE A 1 72 ? 2.470 -0.446 -13.482 1.00 97.38 72 PHE A C 1
ATOM 584 O O . PHE A 1 72 ? 2.114 -0.956 -14.552 1.00 97.38 72 PHE A O 1
ATOM 591 N N . VAL A 1 73 ? 3.610 0.223 -13.325 1.00 97.19 73 VAL A N 1
ATOM 592 C CA . VAL A 1 73 ? 4.674 0.431 -14.310 1.00 97.19 73 VAL A CA 1
ATOM 593 C C . VAL A 1 73 ? 6.000 -0.015 -13.676 1.00 97.19 73 VAL A C 1
ATOM 595 O O . VAL A 1 73 ? 6.533 0.703 -12.829 1.00 97.19 73 VAL A O 1
ATOM 598 N N . PRO A 1 74 ? 6.543 -1.196 -14.035 1.00 96.75 74 PRO A N 1
ATOM 599 C CA . PRO A 1 74 ? 7.728 -1.777 -13.388 1.00 96.75 74 PRO A CA 1
ATOM 600 C C . PRO A 1 74 ? 8.957 -0.865 -13.351 1.00 96.75 74 PRO A C 1
ATOM 602 O O . PRO A 1 74 ? 9.801 -0.983 -12.463 1.00 96.75 74 PRO A O 1
ATOM 605 N N . GLU A 1 75 ? 9.095 0.034 -14.318 1.00 96.56 75 GLU A N 1
ATOM 606 C CA . GLU A 1 75 ? 10.204 0.976 -14.394 1.00 96.56 75 GLU A CA 1
ATOM 607 C C . GLU A 1 75 ? 10.104 2.051 -13.297 1.00 96.56 75 GLU A C 1
ATOM 609 O O . GLU A 1 75 ? 11.118 2.415 -12.692 1.00 96.56 75 GLU A O 1
ATOM 614 N N . GLU A 1 76 ? 8.885 2.494 -12.981 1.00 96.19 76 GLU A N 1
ATOM 615 C CA . GLU A 1 76 ? 8.591 3.643 -12.112 1.00 96.19 76 GLU A CA 1
ATOM 616 C C . GLU A 1 76 ? 8.207 3.231 -10.685 1.00 96.19 76 GLU A C 1
ATOM 618 O O . GLU A 1 76 ? 8.541 3.921 -9.721 1.00 96.19 76 GLU A O 1
ATOM 623 N N . ASP A 1 77 ? 7.548 2.084 -10.531 1.00 97.94 77 ASP A N 1
ATOM 624 C CA . ASP A 1 77 ? 6.949 1.677 -9.267 1.00 97.94 77 ASP A CA 1
ATOM 625 C C . ASP A 1 77 ? 7.866 0.787 -8.435 1.00 97.94 77 ASP A C 1
ATOM 627 O O . ASP A 1 77 ? 8.601 -0.064 -8.943 1.00 97.94 77 ASP A O 1
ATOM 631 N N . ARG A 1 78 ? 7.785 0.959 -7.114 1.00 98.06 78 ARG A N 1
ATOM 632 C CA . ARG A 1 78 ? 8.424 0.088 -6.126 1.00 98.06 78 ARG A CA 1
ATOM 633 C C . ARG A 1 78 ? 7.410 -0.326 -5.069 1.00 98.06 78 ARG A C 1
ATOM 635 O O . ARG A 1 78 ? 6.629 0.508 -4.609 1.00 98.06 78 ARG A O 1
ATOM 642 N N . VAL A 1 79 ? 7.420 -1.600 -4.677 1.00 98.38 79 VAL A N 1
ATOM 643 C CA . VAL A 1 79 ? 6.407 -2.170 -3.773 1.00 98.38 79 VAL A CA 1
ATOM 644 C C . VAL A 1 79 ? 7.055 -2.851 -2.571 1.00 98.38 79 VAL A C 1
ATOM 646 O O . VAL A 1 79 ? 8.004 -3.615 -2.699 1.00 98.38 79 VAL A O 1
ATOM 649 N N . MET A 1 80 ? 6.517 -2.607 -1.381 1.00 98.50 80 MET A N 1
ATOM 650 C CA . MET A 1 80 ? 6.845 -3.378 -0.182 1.00 98.50 80 MET A CA 1
ATOM 651 C C . MET A 1 80 ? 5.594 -4.139 0.250 1.00 98.50 80 MET A C 1
ATOM 653 O O . MET A 1 80 ? 4.543 -3.529 0.451 1.00 98.50 80 MET A O 1
ATOM 657 N N . LEU A 1 81 ? 5.693 -5.464 0.367 1.00 98.31 81 LEU A N 1
ATOM 658 C CA . LEU A 1 81 ? 4.591 -6.327 0.790 1.00 98.31 81 LEU A CA 1
ATOM 659 C C . LEU A 1 81 ? 4.822 -6.803 2.223 1.00 98.31 81 LEU A C 1
ATOM 661 O O . LEU A 1 81 ? 5.809 -7.479 2.501 1.00 98.31 81 LEU A O 1
ATOM 665 N N . CYS A 1 82 ? 3.879 -6.502 3.115 1.00 98.06 82 CYS A N 1
ATOM 666 C CA . CYS A 1 82 ? 3.874 -7.016 4.480 1.00 98.06 82 CYS A CA 1
ATOM 667 C C . CYS A 1 82 ? 2.484 -7.549 4.834 1.00 98.06 82 CYS A C 1
ATOM 669 O O . CYS A 1 82 ? 1.481 -6.845 4.707 1.00 98.06 82 CYS A O 1
ATOM 671 N N . GLY A 1 83 ? 2.408 -8.813 5.246 1.00 96.94 83 GLY A N 1
ATOM 672 C CA . GLY A 1 83 ? 1.135 -9.453 5.566 1.00 96.94 83 GLY A CA 1
ATOM 673 C C . GLY A 1 83 ? 1.248 -10.953 5.814 1.00 96.94 83 GLY A C 1
ATOM 674 O O . GLY A 1 83 ? 2.309 -11.476 6.153 1.00 96.94 83 GLY A O 1
ATOM 675 N N . SER A 1 84 ? 0.125 -11.658 5.652 1.00 96.75 84 SER A N 1
ATOM 676 C CA . SER A 1 84 ? 0.099 -13.125 5.723 1.00 96.75 84 SER A CA 1
ATOM 677 C C . SER A 1 84 ? 0.862 -13.760 4.556 1.00 96.75 84 SER A C 1
ATOM 679 O O . SER A 1 84 ? 0.873 -13.205 3.458 1.00 96.75 84 SER A O 1
ATOM 681 N N . MET A 1 85 ? 1.371 -14.980 4.748 1.00 96.38 85 MET A N 1
ATOM 682 C CA . MET A 1 85 ? 2.030 -15.755 3.687 1.00 96.38 85 MET A CA 1
ATOM 683 C C . MET A 1 85 ? 1.194 -15.901 2.411 1.00 96.38 85 MET A C 1
ATOM 685 O O . MET A 1 85 ? 1.733 -15.795 1.315 1.00 96.38 85 MET A O 1
ATOM 689 N N . ALA A 1 86 ? -0.115 -16.130 2.547 1.00 95.81 86 ALA A N 1
ATOM 690 C CA . ALA A 1 86 ? -1.010 -16.258 1.399 1.00 95.81 86 ALA A CA 1
ATOM 691 C C . ALA A 1 86 ? -1.095 -14.943 0.608 1.00 95.81 86 ALA A C 1
ATOM 693 O O . ALA A 1 86 ? -0.864 -14.936 -0.594 1.00 95.81 86 ALA A O 1
ATOM 694 N N . MET A 1 87 ? -1.333 -13.826 1.305 1.00 96.69 87 MET A N 1
ATOM 695 C CA . MET A 1 87 ? -1.382 -12.490 0.698 1.00 96.69 87 MET A CA 1
ATOM 696 C C . MET A 1 87 ? -0.077 -12.158 -0.036 1.00 96.69 87 MET A C 1
ATOM 698 O O . MET A 1 87 ? -0.118 -11.742 -1.189 1.00 96.69 87 MET A O 1
ATOM 702 N N . ILE A 1 88 ? 1.071 -12.398 0.601 1.00 97.56 88 ILE A N 1
ATOM 703 C CA . ILE A 1 88 ? 2.383 -12.135 -0.001 1.00 97.56 88 ILE A CA 1
ATOM 704 C C . ILE A 1 88 ? 2.573 -12.966 -1.267 1.00 97.56 88 ILE A C 1
ATOM 706 O O . ILE A 1 88 ? 2.948 -12.415 -2.295 1.00 97.56 88 ILE A O 1
ATOM 710 N N . LYS A 1 89 ? 2.290 -14.273 -1.212 1.00 97.12 89 LYS A N 1
ATOM 711 C CA . LYS A 1 89 ? 2.451 -15.168 -2.363 1.00 97.12 89 LYS A CA 1
ATOM 712 C C . LYS A 1 89 ? 1.578 -14.741 -3.543 1.00 97.12 89 LYS A C 1
ATOM 714 O O . LYS A 1 89 ? 2.058 -14.733 -4.673 1.00 97.12 89 LYS A O 1
ATOM 719 N N . ASP A 1 90 ? 0.322 -14.391 -3.278 1.00 96.94 90 ASP A N 1
ATOM 720 C CA . ASP A 1 90 ? -0.621 -13.981 -4.318 1.00 96.94 90 ASP A CA 1
ATOM 721 C C . ASP A 1 90 ? -0.166 -12.677 -4.994 1.00 96.94 90 ASP A C 1
ATOM 723 O O . ASP A 1 90 ? -0.126 -12.600 -6.222 1.00 96.94 90 ASP A O 1
ATOM 727 N N . HIS A 1 91 ? 0.245 -11.674 -4.210 1.00 98.06 91 HIS A N 1
ATOM 728 C CA . HIS A 1 91 ? 0.685 -10.385 -4.749 1.00 98.06 91 HIS A CA 1
ATOM 729 C C . HIS A 1 91 ? 2.077 -10.424 -5.383 1.00 98.06 91 HIS A C 1
ATOM 731 O O . HIS A 1 91 ? 2.272 -9.785 -6.411 1.00 98.06 91 HIS A O 1
ATOM 737 N N . ALA A 1 92 ? 3.028 -11.183 -4.833 1.00 98.00 92 ALA A N 1
ATOM 738 C CA . ALA A 1 92 ? 4.341 -11.368 -5.452 1.00 98.00 92 ALA A CA 1
ATOM 739 C C . ALA A 1 92 ? 4.194 -11.996 -6.846 1.00 98.00 92 ALA A C 1
ATOM 741 O O . ALA A 1 92 ? 4.718 -11.464 -7.820 1.00 98.00 92 ALA A O 1
ATOM 742 N N . ALA A 1 93 ? 3.375 -13.047 -6.970 1.00 98.19 93 ALA A N 1
ATOM 743 C CA . ALA A 1 93 ? 3.102 -13.677 -8.258 1.00 98.19 93 ALA A CA 1
ATOM 744 C C . ALA A 1 93 ? 2.385 -12.741 -9.254 1.00 98.19 93 ALA A C 1
ATOM 746 O O . ALA A 1 93 ? 2.587 -12.866 -10.462 1.00 98.19 93 ALA A O 1
ATOM 747 N N . ASP A 1 94 ? 1.525 -11.828 -8.789 1.00 97.75 94 ASP A N 1
ATOM 748 C CA . ASP A 1 94 ? 0.907 -10.807 -9.651 1.00 97.75 94 ASP A CA 1
ATOM 749 C C . ASP A 1 94 ? 1.930 -9.760 -10.122 1.00 97.75 94 ASP A C 1
ATOM 751 O O . ASP A 1 94 ? 1.971 -9.429 -11.306 1.00 97.75 94 ASP A O 1
ATOM 755 N N . LEU A 1 95 ? 2.806 -9.286 -9.230 1.00 98.31 95 LEU A N 1
ATOM 756 C CA . LEU A 1 95 ? 3.873 -8.338 -9.566 1.00 98.31 95 LEU A CA 1
ATOM 757 C C . LEU A 1 95 ? 4.874 -8.937 -10.564 1.00 98.31 95 LEU A C 1
ATOM 759 O O . LEU A 1 95 ? 5.197 -8.295 -11.563 1.00 98.31 95 LEU A O 1
ATOM 763 N N . GLU A 1 96 ? 5.297 -10.186 -10.366 1.00 98.25 96 GLU A N 1
ATOM 764 C CA . GLU A 1 96 ? 6.175 -10.904 -11.300 1.00 98.25 96 GLU A CA 1
ATOM 765 C C . GLU A 1 96 ? 5.549 -11.023 -12.697 1.00 98.25 96 GLU A C 1
ATOM 767 O O . GLU A 1 96 ? 6.195 -10.725 -13.702 1.00 98.25 96 GLU A O 1
ATOM 772 N N . LYS A 1 97 ? 4.256 -11.372 -12.785 1.00 97.88 97 LYS A N 1
ATOM 773 C CA . LYS A 1 97 ? 3.520 -11.406 -14.066 1.00 97.88 97 LYS A CA 1
ATOM 774 C C . LYS A 1 97 ? 3.453 -10.044 -14.751 1.00 97.88 97 LYS A C 1
ATOM 776 O O . LYS A 1 97 ? 3.333 -9.984 -15.973 1.00 97.88 97 LYS A O 1
ATOM 781 N N . ARG A 1 98 ? 3.504 -8.961 -13.975 1.00 97.19 98 ARG A N 1
ATOM 782 C CA . ARG A 1 98 ? 3.517 -7.579 -14.469 1.00 97.19 98 ARG A CA 1
ATOM 783 C C . ARG A 1 98 ? 4.923 -7.082 -14.811 1.00 97.19 98 ARG A C 1
ATOM 785 O O . ARG A 1 98 ? 5.033 -5.958 -15.284 1.00 97.19 98 ARG A O 1
ATOM 792 N N . GLY A 1 99 ? 5.963 -7.900 -14.630 1.00 98.00 99 GLY A N 1
ATOM 793 C CA . GLY A 1 99 ? 7.346 -7.582 -14.996 1.00 98.00 99 GLY A CA 1
ATOM 794 C C . GLY A 1 99 ? 8.196 -7.000 -13.865 1.00 98.00 99 GLY A C 1
ATOM 795 O O . GLY A 1 99 ? 9.248 -6.429 -14.137 1.00 98.00 99 GLY A O 1
ATOM 796 N N . PHE A 1 100 ? 7.756 -7.114 -12.611 1.00 98.56 100 PHE A N 1
ATOM 797 C CA . PHE A 1 100 ? 8.562 -6.723 -11.456 1.00 98.56 100 PHE A CA 1
ATOM 798 C C . PHE A 1 100 ? 9.512 -7.856 -11.051 1.00 98.56 100 PHE A C 1
ATOM 800 O O . PHE A 1 100 ? 9.129 -9.024 -11.046 1.00 98.56 100 PHE A O 1
ATOM 807 N N . GLU A 1 101 ? 10.723 -7.507 -10.625 1.00 98.38 101 GLU A N 1
ATOM 808 C CA . GLU A 1 101 ? 11.680 -8.423 -10.005 1.00 98.38 101 G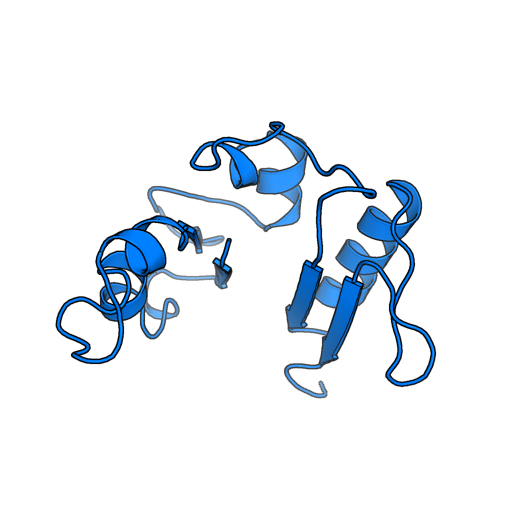LU A CA 1
ATOM 809 C C . GLU A 1 101 ? 11.736 -8.222 -8.487 1.00 98.38 101 GLU A C 1
ATOM 811 O O . GLU A 1 101 ? 11.795 -7.088 -7.995 1.00 98.38 101 GLU A O 1
ATOM 816 N N . GLU A 1 102 ? 11.767 -9.325 -7.735 1.00 98.25 102 GLU A N 1
ATOM 817 C CA . GLU A 1 102 ? 12.006 -9.281 -6.292 1.00 98.25 102 GLU A CA 1
ATOM 818 C C . GLU A 1 102 ? 13.443 -8.822 -6.006 1.00 98.25 102 GLU A C 1
ATOM 820 O O . GLU A 1 102 ? 14.414 -9.282 -6.617 1.00 98.25 102 GLU A O 1
ATOM 825 N N . GLY A 1 103 ? 13.573 -7.890 -5.070 1.00 97.44 103 GLY A N 1
ATOM 826 C CA . GLY A 1 103 ? 14.835 -7.366 -4.589 1.00 97.44 103 GLY A CA 1
ATOM 827 C C . GLY A 1 103 ? 15.352 -8.104 -3.360 1.00 97.44 103 GLY A C 1
ATOM 828 O O . GLY A 1 103 ? 14.605 -8.610 -2.530 1.00 97.44 103 GLY A O 1
ATOM 829 N N . ALA A 1 104 ? 16.668 -8.076 -3.206 1.00 94.75 104 ALA A N 1
ATOM 830 C CA . ALA A 1 104 ? 17.389 -8.494 -2.015 1.00 94.75 104 ALA A CA 1
ATOM 831 C C . ALA A 1 104 ? 18.426 -7.428 -1.637 1.00 94.75 104 ALA A C 1
ATOM 833 O O . ALA A 1 104 ? 18.767 -6.558 -2.439 1.00 94.75 104 ALA A O 1
ATOM 834 N N . ASN A 1 105 ? 18.992 -7.520 -0.432 1.00 92.62 105 ASN A N 1
ATOM 835 C CA . ASN A 1 105 ? 19.985 -6.551 0.053 1.00 92.62 105 ASN A CA 1
ATOM 836 C C . ASN A 1 105 ? 21.200 -6.404 -0.892 1.00 92.62 105 ASN A C 1
ATOM 838 O O . ASN A 1 105 ? 21.746 -5.322 -1.065 1.00 92.62 105 ASN A O 1
ATOM 842 N N . ASN A 1 106 ? 21.611 -7.496 -1.541 1.00 94.12 106 ASN A N 1
ATOM 843 C CA . ASN A 1 106 ? 22.721 -7.528 -2.497 1.00 94.12 106 ASN A CA 1
ATOM 844 C C . ASN A 1 106 ? 22.290 -7.397 -3.971 1.00 94.12 106 ASN A C 1
ATOM 846 O O . ASN A 1 106 ? 23.154 -7.349 -4.845 1.00 94.12 106 ASN A O 1
ATOM 850 N N . LYS A 1 107 ? 20.983 -7.367 -4.258 1.00 95.25 107 LYS A N 1
ATOM 851 C CA . LYS A 1 107 ? 20.423 -7.201 -5.604 1.00 95.25 107 LYS A CA 1
ATOM 852 C C . LYS A 1 107 ? 19.141 -6.366 -5.506 1.00 95.25 107 LYS A C 1
ATOM 854 O O . LYS A 1 107 ? 18.065 -6.946 -5.368 1.00 95.25 107 LYS A O 1
ATOM 859 N N . PRO A 1 108 ? 19.228 -5.025 -5.549 1.00 95.94 108 PRO A N 1
ATOM 860 C CA . PRO A 1 108 ? 18.045 -4.175 -5.548 1.00 95.94 108 PRO A CA 1
ATOM 861 C C . PRO A 1 108 ? 17.080 -4.563 -6.674 1.00 95.94 108 PRO A C 1
ATOM 863 O O . PRO A 1 108 ? 17.505 -4.777 -7.808 1.00 95.94 108 PRO A O 1
ATOM 866 N N . GLY A 1 109 ? 15.795 -4.653 -6.342 1.00 97.06 109 GLY A N 1
ATOM 867 C CA . GLY A 1 109 ? 14.715 -5.008 -7.263 1.00 97.06 109 GLY A CA 1
ATOM 868 C C . GLY A 1 109 ? 13.553 -4.028 -7.157 1.00 97.06 109 GLY A C 1
ATOM 869 O O . GLY A 1 109 ? 13.677 -2.959 -6.548 1.00 97.06 109 GLY A O 1
ATOM 870 N N . GLN A 1 110 ? 12.421 -4.380 -7.758 1.00 98.44 110 GLN A N 1
ATOM 871 C CA . GLN A 1 110 ? 11.239 -3.523 -7.771 1.00 98.44 110 GLN A CA 1
ATOM 872 C C . GLN A 1 110 ? 10.258 -3.815 -6.638 1.00 98.44 110 GLN A C 1
ATOM 874 O O . GLN A 1 110 ? 9.475 -2.936 -6.283 1.00 98.44 110 GLN A O 1
ATOM 879 N N . PHE A 1 111 ? 10.314 -4.992 -6.018 1.00 98.62 111 PHE A N 1
ATOM 880 C CA . PHE A 1 111 ? 9.557 -5.237 -4.797 1.00 98.62 111 PHE A CA 1
ATOM 881 C C . PHE A 1 111 ? 10.323 -6.051 -3.766 1.00 98.62 111 PHE A C 1
ATOM 883 O O . PHE A 1 111 ? 11.264 -6.758 -4.099 1.00 98.62 111 PHE A O 1
ATOM 890 N N . VAL A 1 112 ? 9.918 -5.941 -2.506 1.00 98.38 112 VAL A N 1
ATOM 891 C CA . VAL A 1 112 ? 10.431 -6.759 -1.400 1.00 98.38 112 VAL A CA 1
ATOM 892 C C . VAL A 1 112 ? 9.271 -7.280 -0.565 1.00 98.38 112 VAL A C 1
ATOM 894 O O . VAL A 1 112 ? 8.204 -6.656 -0.510 1.00 98.38 112 VAL A O 1
ATOM 897 N N . ILE A 1 113 ? 9.480 -8.419 0.091 1.00 97.75 113 ILE A N 1
ATOM 898 C CA . ILE A 1 113 ? 8.462 -9.074 0.910 1.00 97.75 113 ILE A CA 1
ATOM 899 C C . ILE A 1 113 ? 8.944 -9.267 2.346 1.00 97.75 113 ILE A C 1
ATOM 901 O O . ILE A 1 113 ? 10.104 -9.586 2.598 1.00 97.75 113 ILE A O 1
ATOM 905 N N . GLU A 1 114 ? 8.025 -9.142 3.296 1.00 97.00 114 GLU A N 1
ATOM 906 C CA . GLU A 1 114 ? 8.246 -9.499 4.692 1.00 97.00 114 GLU A CA 1
ATOM 907 C C . GLU A 1 114 ? 6.982 -10.134 5.279 1.00 97.00 114 GLU A C 1
ATOM 909 O O . GLU A 1 114 ? 5.861 -9.674 5.065 1.00 97.00 114 GLU A O 1
ATOM 914 N N . ARG A 1 115 ? 7.144 -11.215 6.045 1.00 95.31 115 ARG A N 1
ATOM 915 C CA . ARG A 1 115 ? 6.022 -11.864 6.733 1.00 95.31 115 ARG A CA 1
ATOM 916 C C . ARG A 1 115 ? 5.644 -11.050 7.962 1.00 95.31 115 ARG A C 1
ATOM 918 O O . ARG A 1 115 ? 6.459 -10.925 8.868 1.00 95.31 115 ARG A O 1
ATOM 925 N N . ALA A 1 116 ? 4.390 -10.612 8.045 1.00 94.06 116 ALA A N 1
ATOM 926 C CA . ALA A 1 116 ? 3.892 -9.912 9.233 1.00 94.06 116 ALA A CA 1
ATOM 927 C C . ALA A 1 116 ? 3.817 -10.834 10.463 1.00 94.06 116 ALA A C 1
ATOM 929 O O . ALA A 1 116 ? 3.898 -10.384 11.601 1.00 94.06 116 ALA A O 1
ATOM 930 N N . PHE A 1 117 ? 3.623 -12.134 10.236 1.00 92.81 117 PHE A N 1
ATOM 931 C CA . PHE A 1 117 ? 3.567 -13.164 11.267 1.00 92.81 117 PHE A CA 1
ATOM 932 C C . PHE A 1 117 ? 3.833 -14.543 10.655 1.00 92.81 117 PHE A C 1
ATOM 934 O O . PHE A 1 117 ? 3.710 -14.744 9.443 1.00 92.81 117 PHE A O 1
ATOM 941 N N . VAL A 1 118 ? 4.178 -15.507 11.509 1.00 85.62 118 VAL A N 1
ATOM 942 C CA . VAL A 1 118 ? 4.209 -16.932 11.162 1.00 85.62 118 VAL A CA 1
ATOM 943 C C . VAL A 1 118 ? 2.929 -17.554 11.714 1.00 85.62 118 VAL A C 1
ATOM 945 O O . VAL A 1 118 ? 2.620 -17.363 12.888 1.00 85.62 118 VAL A O 1
ATOM 948 N N . GLY A 1 119 ? 2.170 -18.233 10.858 1.00 66.00 119 GLY A N 1
ATOM 949 C CA . GLY A 1 119 ? 0.928 -18.925 11.204 1.00 66.00 119 GLY A CA 1
ATOM 950 C C . GLY A 1 119 ? 0.910 -20.335 10.648 1.00 66.00 119 GLY A C 1
ATOM 951 O O . GLY A 1 119 ? 1.801 -20.642 9.822 1.00 66.00 119 GLY A O 1
#

Secondary structure (DSSP, 8-state):
-EEEEESSGGG-TTHHHHHTTTTT-TT--HHHHHH--EEEEESSS--SSBS-HHHHHHTSTTTTTSSS-SS--TTT--EEEEE-HHHHHHHHHHHHHTTPPBPBTTB--SEEEEES---

Sequence (119 aa):
IVVHSVRNVNELAYRELLESKLEGDPLLEDEDRAKMIYVPTVTREPFRTQGRIQALIDDGRLFEQSKGPQRFVPEEDRVMLCGSMAMIKDHAADLEKRGFEEGANNKPGQFVIERAFVG

Foldseek 3Di:
DAEAEEADPVPPPCVVCLVCLNPPPPVDDPVNSLPRDYHYEHDHDDDPHYDDPVVCQVVLVVCVSPPDDSHDDQVPAAEEEEEAPVRQVVVVVVCVVVPWDEDDPVRGTRYYYDYNDDD